Protein AF-A0A2W5JXL6-F1 (afdb_monomer_lite)

Foldseek 3Di:
DAEQEAAALLRLVSLQQQLQLCLLVVNALVNYHYYYPLDPPDPDHDHHRDHHDPPRDTQDAPPCLSVLLSQLSNASDRCSSSLSSNVSNVCSVVVCVCVPCVPPSNVVSNVSSVD

Structure (mmCIF, N/CA/C/O backbone):
data_AF-A0A2W5JXL6-F1
#
_entry.id   AF-A0A2W5JXL6-F1
#
loop_
_atom_site.group_PDB
_atom_site.id
_atom_site.type_symbol
_atom_site.label_atom_id
_atom_site.label_alt_id
_atom_site.label_comp_id
_atom_site.label_asym_id
_atom_site.label_entity_id
_atom_site.label_seq_id
_atom_site.pdbx_PDB_ins_code
_atom_site.Cartn_x
_atom_site.Cartn_y
_atom_site.Cartn_z
_atom_site.occupancy
_atom_site.B_iso_or_equiv
_atom_site.auth_seq_id
_atom_site.auth_comp_id
_atom_site.auth_asym_id
_atom_site.auth_atom_id
_atom_site.pdbx_PDB_model_num
ATOM 1 N N . MET A 1 1 ? 4.118 17.045 -4.630 1.00 85.38 1 MET A N 1
ATOM 2 C CA . MET A 1 1 ? 3.776 15.663 -5.010 1.00 85.38 1 MET A CA 1
ATOM 3 C C . MET A 1 1 ? 5.067 14.865 -4.942 1.00 85.38 1 MET A C 1
ATOM 5 O O . MET A 1 1 ? 6.046 15.368 -5.467 1.00 85.38 1 MET A O 1
ATOM 9 N N . HIS A 1 2 ? 5.108 13.744 -4.227 1.00 90.81 2 HIS A N 1
ATOM 10 C CA . HIS A 1 2 ? 6.281 12.874 -4.085 1.00 90.81 2 HIS A CA 1
ATOM 11 C C . HIS A 1 2 ? 6.252 11.790 -5.158 1.00 90.81 2 HIS A C 1
ATOM 13 O O . HIS A 1 2 ? 5.171 11.424 -5.625 1.00 90.81 2 HIS A O 1
ATOM 19 N N . SER A 1 3 ? 7.417 11.273 -5.530 1.00 92.19 3 SER A N 1
ATOM 20 C CA . SER A 1 3 ? 7.533 10.173 -6.484 1.00 92.19 3 SER A CA 1
ATOM 21 C C . SER A 1 3 ? 8.295 9.017 -5.859 1.00 92.19 3 SER A C 1
ATOM 23 O O . SER A 1 3 ? 9.360 9.217 -5.280 1.00 92.19 3 SER A O 1
ATOM 25 N N . VAL A 1 4 ? 7.761 7.808 -6.004 1.00 93.12 4 VAL A N 1
ATOM 26 C CA . VAL A 1 4 ? 8.410 6.563 -5.595 1.00 93.12 4 VAL A CA 1
ATOM 27 C C . VAL A 1 4 ? 8.650 5.718 -6.837 1.00 93.12 4 VAL A C 1
ATOM 29 O O . VAL A 1 4 ? 7.697 5.326 -7.508 1.00 93.12 4 VAL A O 1
ATOM 32 N N . ALA A 1 5 ? 9.920 5.447 -7.128 1.00 92.56 5 ALA A N 1
ATOM 33 C CA . ALA A 1 5 ? 10.331 4.526 -8.178 1.00 92.56 5 ALA A CA 1
ATOM 34 C C . ALA A 1 5 ? 10.815 3.225 -7.530 1.00 92.56 5 ALA A C 1
ATOM 36 O O . ALA A 1 5 ? 11.751 3.242 -6.730 1.00 92.56 5 ALA A O 1
ATOM 37 N N . LEU A 1 6 ? 10.155 2.118 -7.853 1.00 94.06 6 LEU A N 1
ATOM 38 C CA . LEU A 1 6 ? 10.486 0.789 -7.351 1.00 94.06 6 LEU A CA 1
ATOM 39 C C . LEU A 1 6 ? 11.594 0.143 -8.182 1.00 94.06 6 LEU A C 1
ATOM 41 O O . LEU A 1 6 ? 11.723 0.417 -9.376 1.00 94.06 6 LEU A O 1
ATOM 45 N N . ALA A 1 7 ? 12.384 -0.730 -7.554 1.00 93.44 7 ALA A N 1
ATOM 46 C CA . ALA A 1 7 ? 13.529 -1.360 -8.209 1.00 93.44 7 ALA A CA 1
ATOM 47 C C . ALA A 1 7 ? 13.116 -2.501 -9.152 1.00 93.44 7 ALA A C 1
ATOM 49 O O . ALA A 1 7 ? 13.810 -2.781 -10.130 1.00 93.44 7 ALA A O 1
ATOM 50 N N . ALA A 1 8 ? 11.980 -3.143 -8.872 1.00 92.56 8 ALA A N 1
ATOM 51 C CA . ALA A 1 8 ? 11.438 -4.251 -9.647 1.00 92.56 8 ALA A CA 1
ATOM 52 C C . ALA A 1 8 ? 9.906 -4.146 -9.797 1.00 92.56 8 ALA A C 1
ATOM 54 O O . ALA A 1 8 ? 9.250 -3.446 -9.019 1.00 92.56 8 ALA A O 1
ATOM 55 N N . PRO A 1 9 ? 9.310 -4.829 -10.794 1.00 90.44 9 PRO A N 1
ATOM 56 C CA . PRO A 1 9 ? 7.862 -4.828 -11.025 1.00 90.44 9 PRO A CA 1
ATOM 57 C C . PRO A 1 9 ? 7.013 -5.334 -9.851 1.00 90.44 9 PRO A C 1
ATOM 59 O O . PRO A 1 9 ? 5.839 -4.987 -9.758 1.00 90.44 9 PRO A O 1
ATOM 62 N N . ASP A 1 10 ? 7.580 -6.152 -8.975 1.00 90.06 10 ASP A N 1
ATOM 63 C CA . ASP A 1 10 ? 6.932 -6.797 -7.832 1.00 90.06 10 ASP A CA 1
ATOM 64 C C . ASP A 1 10 ? 7.693 -6.541 -6.519 1.00 90.06 10 ASP A C 1
ATOM 66 O O . ASP A 1 10 ? 7.607 -7.331 -5.581 1.00 90.06 10 ASP A O 1
ATOM 70 N N . ASP A 1 11 ? 8.424 -5.421 -6.450 1.00 94.62 11 ASP A N 1
ATOM 71 C CA . ASP A 1 11 ? 9.240 -4.997 -5.305 1.00 94.62 11 ASP A CA 1
ATOM 72 C C . ASP A 1 11 ? 8.387 -4.681 -4.061 1.00 94.62 11 ASP A C 1
ATOM 74 O O . ASP A 1 11 ? 8.085 -3.527 -3.736 1.00 94.62 11 ASP A O 1
ATOM 78 N N . PHE A 1 12 ? 7.957 -5.739 -3.373 1.00 95.62 12 PHE A N 1
ATOM 79 C CA . PHE A 1 12 ? 7.115 -5.652 -2.188 1.00 95.62 12 PHE A CA 1
ATOM 80 C C . PHE A 1 12 ? 7.821 -4.971 -1.021 1.00 95.62 12 PHE A C 1
ATOM 82 O O . PHE A 1 12 ? 7.207 -4.152 -0.335 1.00 95.62 12 PHE A O 1
ATOM 89 N N . ASP A 1 13 ? 9.101 -5.270 -0.813 1.00 94.88 13 ASP A N 1
ATOM 90 C CA . ASP A 1 13 ? 9.879 -4.690 0.278 1.00 94.88 13 ASP A CA 1
ATOM 91 C C . ASP A 1 13 ? 10.133 -3.198 0.049 1.00 94.88 13 ASP A C 1
ATOM 93 O O . ASP A 1 13 ? 9.906 -2.395 0.961 1.00 94.88 13 ASP A O 1
ATOM 97 N N . GLY A 1 14 ? 10.502 -2.802 -1.175 1.00 95.00 14 GLY A N 1
ATOM 98 C CA . GLY A 1 14 ? 10.648 -1.400 -1.561 1.00 95.00 14 GLY A CA 1
ATOM 99 C C . GLY A 1 14 ? 9.335 -0.630 -1.433 1.00 95.00 14 GLY A C 1
ATOM 100 O O . GLY A 1 14 ? 9.300 0.453 -0.837 1.00 95.00 14 GLY A O 1
ATOM 101 N N . TRP A 1 15 ? 8.224 -1.217 -1.891 1.00 96.31 15 TRP A N 1
ATOM 102 C CA . TRP A 1 15 ? 6.899 -0.628 -1.704 1.00 96.31 15 TRP A CA 1
ATOM 103 C C . TRP A 1 15 ? 6.546 -0.473 -0.222 1.00 96.31 15 TRP A C 1
ATOM 105 O O . TRP A 1 15 ? 6.139 0.608 0.204 1.00 96.31 15 TRP A O 1
ATOM 115 N N . ARG A 1 16 ? 6.736 -1.521 0.585 1.00 95.06 16 ARG A N 1
ATOM 116 C CA . ARG A 1 16 ? 6.406 -1.531 2.015 1.00 95.06 16 ARG A CA 1
ATOM 117 C C . ARG A 1 16 ? 7.212 -0.484 2.780 1.00 95.06 16 ARG A C 1
ATOM 119 O O . ARG A 1 16 ? 6.643 0.212 3.624 1.00 95.06 16 ARG A O 1
ATOM 126 N N . ALA A 1 17 ? 8.507 -0.360 2.498 1.00 93.56 17 ALA A N 1
ATOM 127 C CA . ALA A 1 17 ? 9.375 0.628 3.129 1.00 93.56 17 ALA A CA 1
ATOM 128 C C . ALA A 1 17 ? 8.922 2.062 2.805 1.00 93.56 17 ALA A C 1
ATOM 130 O O . ALA A 1 17 ? 8.689 2.855 3.723 1.00 93.56 17 ALA A O 1
ATOM 131 N N . ALA A 1 18 ? 8.707 2.370 1.522 1.00 95.06 18 ALA A N 1
ATOM 132 C CA . ALA A 1 18 ? 8.261 3.690 1.086 1.00 95.06 18 ALA A CA 1
ATOM 133 C C . ALA A 1 18 ? 6.850 4.030 1.599 1.00 95.06 18 ALA A C 1
ATOM 135 O O . ALA A 1 18 ? 6.626 5.123 2.117 1.00 95.06 18 ALA A O 1
ATOM 136 N N . ALA A 1 19 ? 5.903 3.088 1.523 1.00 95.69 19 ALA A N 1
ATOM 137 C CA . ALA A 1 19 ? 4.531 3.286 1.989 1.00 95.69 19 ALA A CA 1
ATOM 138 C C . ALA A 1 19 ? 4.484 3.528 3.504 1.00 95.69 19 ALA A C 1
ATOM 140 O O . ALA A 1 19 ? 3.765 4.414 3.967 1.00 95.69 19 ALA A O 1
ATOM 141 N N . ARG A 1 20 ? 5.295 2.798 4.285 1.00 94.69 20 ARG A N 1
ATOM 142 C CA . ARG A 1 20 ? 5.448 3.045 5.726 1.00 94.69 20 ARG A CA 1
ATOM 143 C C . ARG A 1 20 ? 5.944 4.465 5.993 1.00 94.69 20 ARG A C 1
ATOM 145 O O . ARG A 1 20 ? 5.373 5.139 6.847 1.00 94.69 20 ARG A O 1
ATOM 152 N N . ALA A 1 21 ? 6.974 4.916 5.282 1.00 94.69 21 ALA A N 1
ATOM 153 C CA . ALA A 1 21 ? 7.536 6.247 5.483 1.00 94.69 21 ALA A CA 1
ATOM 154 C C . ALA A 1 21 ? 6.541 7.367 5.147 1.00 94.69 21 ALA A C 1
ATOM 156 O O . ALA A 1 21 ? 6.379 8.307 5.923 1.00 94.69 21 ALA A O 1
ATOM 157 N N . LEU A 1 22 ? 5.800 7.217 4.048 1.00 95.81 22 LEU A N 1
ATOM 158 C CA . LEU A 1 22 ? 4.748 8.150 3.639 1.00 95.81 22 LEU A CA 1
ATOM 159 C C . LEU A 1 22 ? 3.628 8.264 4.681 1.00 95.81 22 LEU A C 1
ATOM 161 O O . LEU A 1 22 ? 3.220 9.374 5.022 1.00 95.81 22 LEU A O 1
ATOM 165 N N . VAL A 1 23 ? 3.169 7.131 5.220 1.00 95.31 23 VAL A N 1
ATOM 166 C CA . VAL A 1 23 ? 2.122 7.100 6.252 1.00 95.31 23 VAL A CA 1
ATOM 167 C C . VAL A 1 23 ? 2.607 7.721 7.561 1.00 95.31 23 VAL A C 1
ATOM 169 O O . VAL A 1 23 ? 1.881 8.514 8.156 1.00 95.31 23 VAL A O 1
ATOM 172 N N . ILE A 1 24 ? 3.837 7.423 7.992 1.00 94.25 24 ILE A N 1
ATOM 173 C CA . ILE A 1 24 ? 4.440 8.035 9.190 1.00 94.25 24 ILE A CA 1
ATOM 174 C C . ILE A 1 24 ? 4.565 9.555 9.025 1.00 94.25 24 ILE A C 1
ATOM 176 O O . ILE A 1 24 ? 4.296 10.300 9.964 1.00 94.25 24 ILE A O 1
ATOM 180 N N . ALA A 1 25 ? 4.923 10.021 7.828 1.00 93.44 25 ALA A N 1
ATOM 181 C CA . ALA A 1 25 ? 5.022 11.441 7.506 1.00 93.44 25 ALA A CA 1
ATOM 182 C C . ALA A 1 25 ? 3.660 12.134 7.285 1.00 93.44 25 ALA A C 1
ATOM 184 O O . ALA A 1 25 ? 3.629 13.332 7.002 1.00 93.44 25 ALA A O 1
ATOM 185 N N . GLY A 1 26 ? 2.538 11.409 7.379 1.00 93.06 26 GLY A N 1
ATOM 186 C CA . GLY A 1 26 ? 1.197 11.958 7.159 1.00 93.06 26 GLY A CA 1
ATOM 187 C C . GLY A 1 26 ? 0.960 12.448 5.726 1.00 93.06 26 GLY A C 1
ATOM 188 O O . GLY A 1 26 ? 0.167 13.363 5.499 1.00 93.06 26 GLY A O 1
ATOM 189 N N . ILE A 1 27 ? 1.675 11.888 4.747 1.00 95.00 27 ILE A N 1
ATOM 190 C CA . ILE A 1 27 ? 1.538 12.278 3.345 1.00 95.00 27 ILE A CA 1
ATOM 191 C C . ILE A 1 27 ? 0.336 11.549 2.747 1.00 95.00 27 ILE A C 1
ATOM 193 O O . ILE A 1 27 ? 0.342 10.330 2.589 1.00 95.00 27 ILE A O 1
ATOM 197 N N . ALA A 1 28 ? -0.677 12.325 2.362 1.00 94.38 28 ALA A N 1
ATOM 198 C CA . ALA A 1 28 ? -1.884 11.802 1.734 1.00 94.38 28 ALA A CA 1
ATOM 199 C C . ALA A 1 28 ? -1.573 11.045 0.418 1.00 94.38 28 ALA A C 1
ATOM 201 O O . ALA A 1 28 ? -0.721 11.509 -0.354 1.00 94.38 28 ALA A O 1
ATOM 202 N N . PRO A 1 29 ? -2.267 9.928 0.118 1.00 94.75 29 PRO A N 1
ATOM 203 C CA . PRO A 1 29 ? -2.030 9.115 -1.078 1.00 94.75 29 PRO A CA 1
ATOM 204 C C . PRO A 1 29 ? -2.084 9.891 -2.397 1.00 94.75 29 PRO A C 1
ATOM 206 O O . PRO A 1 29 ? -1.299 9.615 -3.298 1.00 94.75 29 PRO A O 1
ATOM 209 N N . GLU A 1 30 ? -2.937 10.911 -2.496 1.00 93.44 30 GLU A N 1
ATOM 210 C CA . GLU A 1 30 ? -3.115 11.752 -3.689 1.00 93.44 30 GLU A CA 1
ATOM 211 C C . GLU A 1 30 ? -1.882 12.623 -3.975 1.00 93.44 30 GLU A C 1
ATOM 213 O O . GLU A 1 30 ? -1.717 13.160 -5.070 1.00 93.44 30 GLU A O 1
ATOM 218 N N . ARG A 1 31 ? -0.993 12.780 -2.987 1.00 94.06 31 ARG A 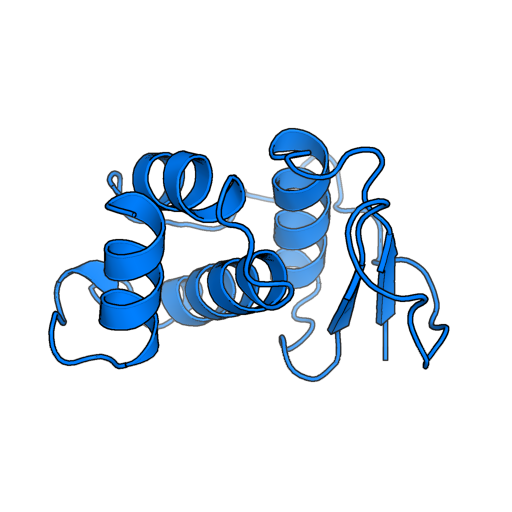N 1
ATOM 219 C CA . ARG A 1 31 ? 0.265 13.520 -3.114 1.00 94.06 31 ARG A CA 1
ATOM 220 C C . ARG A 1 31 ? 1.435 12.617 -3.494 1.00 94.06 31 ARG A C 1
ATOM 222 O O . ARG A 1 31 ? 2.562 13.114 -3.442 1.00 94.06 31 ARG A O 1
ATOM 229 N N . VAL A 1 32 ? 1.206 11.352 -3.848 1.00 94.25 32 VAL A N 1
ATOM 230 C CA . VAL A 1 32 ? 2.246 10.357 -4.142 1.00 94.25 32 VAL A CA 1
ATOM 231 C C . VAL A 1 32 ? 2.002 9.710 -5.502 1.00 94.25 32 VAL A C 1
ATOM 233 O O . VAL A 1 32 ? 0.911 9.226 -5.783 1.00 94.25 32 VAL A O 1
ATOM 236 N N . SER A 1 33 ? 3.043 9.660 -6.325 1.00 93.06 33 SER A N 1
ATOM 237 C CA . SER A 1 33 ? 3.081 8.892 -7.568 1.00 93.06 33 SER A CA 1
ATOM 238 C C . SER A 1 33 ? 3.959 7.655 -7.386 1.00 93.06 33 SER A C 1
ATOM 240 O O . SER A 1 33 ? 5.023 7.748 -6.774 1.00 93.06 33 SER A O 1
ATOM 242 N N . TRP A 1 34 ? 3.522 6.519 -7.926 1.00 93.06 34 TRP A N 1
ATOM 243 C CA . TRP A 1 34 ? 4.253 5.251 -7.901 1.00 93.06 34 TRP A CA 1
ATOM 244 C C . TRP A 1 34 ? 4.608 4.828 -9.323 1.00 93.06 34 TRP A C 1
ATOM 246 O O . TRP A 1 34 ? 3.774 4.937 -10.222 1.00 93.06 34 TRP A O 1
ATOM 256 N N . SER A 1 35 ? 5.817 4.314 -9.513 1.00 92.06 35 SER A N 1
ATOM 257 C CA . SER A 1 35 ? 6.244 3.689 -10.761 1.00 92.06 35 SER A CA 1
ATOM 258 C C . SER A 1 35 ? 7.136 2.481 -10.498 1.00 92.06 35 SER A C 1
ATOM 260 O O . SER A 1 35 ? 7.868 2.430 -9.511 1.00 92.06 35 SER A O 1
ATOM 262 N N . SE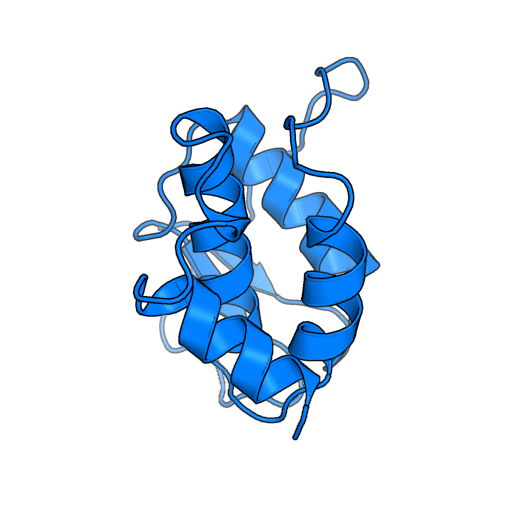R A 1 36 ? 7.089 1.511 -11.405 1.00 91.81 36 SER A N 1
ATOM 263 C CA . SER A 1 36 ? 8.016 0.382 -11.463 1.00 91.81 36 SER A CA 1
ATOM 264 C C . SER A 1 36 ? 8.587 0.236 -12.879 1.00 91.81 36 SER A C 1
ATOM 266 O O . SER A 1 36 ? 8.042 0.824 -13.817 1.00 91.81 36 SER A O 1
ATOM 268 N N . PRO A 1 37 ? 9.642 -0.572 -13.085 1.00 88.31 37 PRO A N 1
ATOM 269 C CA . PRO A 1 37 ? 10.227 -0.781 -14.410 1.00 88.31 37 PRO A CA 1
ATOM 270 C C . PRO A 1 37 ? 9.271 -1.420 -15.433 1.00 88.31 37 PRO A C 1
ATOM 272 O O . PRO A 1 37 ? 9.546 -1.371 -16.628 1.00 88.31 37 PRO A O 1
ATOM 275 N N . ALA A 1 38 ? 8.174 -2.040 -14.980 1.00 85.19 38 ALA A N 1
ATOM 276 C CA . ALA A 1 38 ? 7.149 -2.622 -15.851 1.00 85.19 38 ALA A CA 1
ATOM 277 C C . ALA A 1 38 ? 6.065 -1.622 -16.282 1.00 85.19 38 ALA A C 1
ATOM 279 O O . ALA A 1 38 ? 5.285 -1.925 -17.185 1.00 85.19 38 ALA A O 1
ATOM 280 N N . ASP A 1 39 ? 5.992 -0.455 -15.639 1.00 80.19 39 ASP A N 1
ATOM 281 C CA . ASP A 1 39 ? 4.976 0.548 -15.930 1.00 80.19 39 ASP A CA 1
ATOM 282 C C . ASP A 1 39 ? 5.505 1.567 -16.961 1.00 80.19 39 ASP A C 1
ATOM 284 O O . ASP A 1 39 ? 6.718 1.760 -17.092 1.00 80.19 39 ASP A O 1
ATOM 288 N N . PRO A 1 40 ? 4.620 2.257 -17.704 1.00 76.75 40 PRO A N 1
ATOM 289 C CA . PRO A 1 40 ? 5.027 3.368 -18.554 1.00 76.75 40 PRO A CA 1
ATOM 290 C C . PRO A 1 40 ? 5.805 4.432 -17.758 1.00 76.75 40 PRO A C 1
ATOM 292 O O . PRO A 1 40 ? 5.537 4.611 -16.565 1.00 76.75 40 PRO A O 1
ATOM 295 N N . PRO A 1 41 ? 6.719 5.185 -18.400 1.00 70.44 41 PRO A N 1
ATOM 296 C CA . PRO A 1 41 ? 7.475 6.237 -17.733 1.00 70.44 41 PRO A CA 1
ATOM 297 C C . PRO A 1 41 ? 6.551 7.191 -16.972 1.00 70.44 41 PRO A C 1
ATOM 299 O O . PRO A 1 41 ? 5.571 7.696 -17.525 1.00 70.44 41 PRO A O 1
ATOM 302 N N . ALA A 1 42 ? 6.870 7.444 -15.702 1.00 67.69 42 ALA A N 1
ATOM 303 C CA . ALA A 1 42 ? 6.103 8.373 -14.885 1.00 67.69 42 ALA A CA 1
ATOM 304 C C . ALA A 1 42 ? 6.121 9.771 -15.526 1.00 67.69 42 ALA A C 1
ATOM 306 O O . ALA A 1 42 ? 7.183 10.341 -15.769 1.00 67.69 42 ALA A O 1
ATOM 307 N N . LEU A 1 43 ? 4.936 10.337 -15.778 1.00 65.94 43 LEU A N 1
ATOM 308 C CA . LEU A 1 43 ? 4.789 11.657 -16.406 1.00 65.94 43 LEU A CA 1
ATOM 309 C C . LEU A 1 43 ? 5.157 12.817 -15.467 1.00 65.94 43 LEU A C 1
ATOM 311 O O . LEU A 1 43 ? 5.336 13.945 -15.921 1.00 65.94 43 LEU A O 1
ATOM 315 N N . LEU A 1 44 ? 5.240 12.561 -14.158 1.00 65.81 44 LEU A N 1
ATOM 316 C CA . LEU A 1 44 ? 5.467 13.575 -13.135 1.00 65.81 44 LEU A CA 1
ATOM 317 C C . LEU A 1 44 ? 6.590 13.127 -12.200 1.00 65.81 44 LEU A C 1
ATOM 319 O O . LEU A 1 44 ? 6.436 12.164 -11.451 1.00 65.81 44 LEU A O 1
ATOM 323 N N . ALA A 1 45 ? 7.704 13.857 -12.230 1.00 71.94 45 ALA A N 1
ATOM 324 C CA . ALA A 1 45 ? 8.786 13.704 -11.269 1.00 71.94 45 ALA A CA 1
ATOM 325 C C . ALA A 1 45 ? 8.506 14.563 -10.025 1.00 71.94 45 ALA A C 1
ATOM 327 O O . ALA A 1 45 ? 8.118 15.727 -10.124 1.00 71.94 45 ALA A O 1
ATOM 328 N N . GLY A 1 46 ? 8.711 13.981 -8.848 1.00 82.50 46 GLY A N 1
ATOM 329 C CA . GLY A 1 46 ? 8.626 14.653 -7.553 1.00 82.50 46 GLY A CA 1
ATOM 330 C C . GLY A 1 46 ? 9.787 14.222 -6.659 1.00 82.50 46 GLY A C 1
ATOM 331 O O . GLY A 1 46 ? 10.464 13.249 -6.995 1.00 82.50 46 GLY A O 1
ATOM 332 N N . PRO A 1 47 ? 10.041 14.915 -5.534 1.00 87.50 47 PRO A N 1
ATOM 333 C CA . PRO A 1 47 ? 11.046 14.472 -4.576 1.00 87.50 47 PRO A CA 1
ATOM 334 C C . PRO A 1 47 ? 10.742 13.050 -4.073 1.00 87.50 47 PRO A C 1
ATOM 336 O O . PRO A 1 47 ? 9.564 12.660 -4.029 1.00 87.50 47 PRO A O 1
ATOM 339 N N . PRO A 1 48 ? 11.779 12.290 -3.675 1.00 86.31 48 PRO A N 1
ATOM 340 C CA . PRO A 1 48 ? 11.587 11.002 -3.023 1.00 86.31 48 PRO A CA 1
ATOM 341 C C . PRO A 1 48 ? 10.765 11.168 -1.734 1.00 86.31 48 PRO A C 1
ATOM 343 O O . PRO A 1 48 ? 10.712 12.270 -1.174 1.00 86.31 48 PRO A O 1
ATOM 346 N N . PRO A 1 49 ? 10.099 10.101 -1.257 1.00 85.75 49 PRO A N 1
ATOM 347 C CA . PRO A 1 49 ? 9.439 10.134 0.040 1.00 85.75 49 PRO A CA 1
ATOM 348 C C . PRO A 1 49 ? 10.461 10.468 1.140 1.00 85.75 49 PRO A C 1
ATOM 350 O O . PRO A 1 49 ? 11.639 10.135 0.998 1.00 85.75 49 PRO A O 1
ATOM 353 N N . PRO A 1 50 ? 10.032 11.114 2.237 1.00 87.44 50 PRO A N 1
ATOM 354 C CA . PRO A 1 50 ? 10.902 11.299 3.390 1.00 87.44 50 PRO A CA 1
ATOM 355 C C . PRO A 1 50 ? 11.336 9.937 3.937 1.00 87.44 50 PRO A C 1
ATOM 357 O O . PRO A 1 50 ? 10.589 8.962 3.852 1.00 87.44 50 PRO A O 1
ATOM 360 N N . GLU A 1 51 ? 12.523 9.873 4.526 1.00 85.06 51 GLU A N 1
ATOM 361 C CA . GLU A 1 51 ? 12.955 8.682 5.252 1.00 85.06 51 GLU A CA 1
ATOM 362 C C .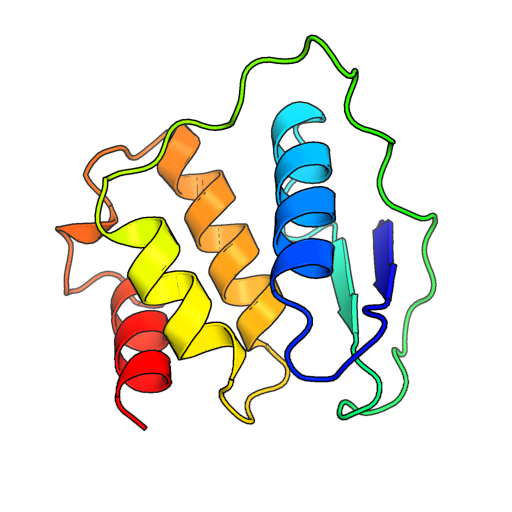 GLU A 1 51 ? 12.145 8.543 6.548 1.00 85.06 51 GLU A C 1
ATOM 364 O O . GLU A 1 51 ? 11.917 9.517 7.272 1.00 85.06 51 GLU A O 1
ATOM 369 N N . ALA A 1 52 ? 11.681 7.327 6.843 1.00 81.19 52 ALA A N 1
ATOM 370 C CA . ALA A 1 52 ? 11.061 7.046 8.132 1.00 81.19 52 ALA A CA 1
ATOM 371 C C . ALA A 1 52 ? 12.155 7.011 9.211 1.00 81.19 52 ALA A C 1
ATOM 373 O O . ALA A 1 52 ? 13.139 6.299 9.010 1.00 81.19 52 ALA A O 1
ATOM 374 N N . PRO A 1 53 ? 11.975 7.670 10.370 1.00 82.00 53 PRO A N 1
ATOM 375 C CA . PRO A 1 53 ? 12.867 7.465 11.506 1.00 82.00 53 PRO A CA 1
ATOM 376 C C . PRO A 1 53 ? 12.928 5.975 11.872 1.00 82.00 53 PRO A C 1
ATOM 378 O O . PRO A 1 53 ? 11.890 5.300 11.869 1.00 82.00 53 PRO A O 1
ATOM 381 N N . GLU A 1 54 ? 14.115 5.460 12.199 1.00 78.56 54 GLU A N 1
ATOM 382 C CA . GLU A 1 54 ? 14.295 4.040 12.542 1.00 78.56 54 GLU A CA 1
ATOM 383 C C . GLU A 1 54 ? 13.384 3.625 13.710 1.00 78.56 54 GLU A C 1
ATOM 385 O O . GLU A 1 54 ? 12.713 2.595 13.635 1.00 78.56 54 GLU A O 1
ATOM 390 N N . ASP A 1 55 ? 13.238 4.504 14.707 1.00 84.38 55 ASP A N 1
ATOM 391 C CA . ASP A 1 55 ? 12.426 4.283 15.911 1.00 84.38 55 ASP A CA 1
ATOM 392 C C . ASP A 1 55 ? 10.927 4.596 15.741 1.00 84.38 55 ASP A C 1
ATOM 394 O O . ASP A 1 55 ? 10.144 4.477 16.688 1.00 84.38 55 ASP A O 1
ATOM 398 N N . ALA A 1 56 ? 10.483 5.021 14.553 1.00 85.19 56 ALA A N 1
ATOM 399 C CA . ALA A 1 56 ? 9.082 5.372 14.354 1.00 85.19 56 ALA A CA 1
ATOM 400 C C . ALA A 1 56 ? 8.178 4.122 14.416 1.00 85.19 56 ALA A C 1
ATOM 402 O O . ALA A 1 56 ? 8.443 3.124 13.726 1.00 85.19 56 ALA A O 1
ATOM 403 N N . PRO A 1 57 ? 7.065 4.163 15.178 1.00 86.50 57 PRO A N 1
ATOM 404 C CA . PRO A 1 57 ? 6.165 3.025 15.295 1.00 86.50 57 PRO A CA 1
ATOM 405 C C . PRO A 1 57 ? 5.605 2.635 13.926 1.00 86.50 57 PRO A C 1
ATOM 407 O O . PRO A 1 57 ? 5.235 3.482 13.111 1.00 86.50 57 PRO A O 1
ATOM 410 N N . ALA A 1 58 ? 5.541 1.331 13.663 1.00 87.31 58 ALA A N 1
ATOM 411 C CA . ALA A 1 58 ? 4.975 0.832 12.419 1.00 87.31 58 ALA A CA 1
ATOM 412 C C . ALA A 1 58 ? 3.473 1.178 12.314 1.00 87.31 58 ALA A C 1
ATOM 414 O O . ALA A 1 58 ? 2.760 1.100 13.324 1.00 87.31 58 ALA A O 1
ATOM 415 N N . PRO A 1 59 ? 2.973 1.502 11.104 1.00 91.88 59 PRO A N 1
ATOM 416 C CA . PRO A 1 59 ? 1.547 1.650 10.849 1.00 91.88 59 PRO A CA 1
ATOM 417 C C . PRO A 1 59 ? 0.774 0.419 11.317 1.00 91.88 59 PRO A C 1
ATOM 419 O O . PRO A 1 59 ? 1.209 -0.722 11.127 1.00 91.88 59 PRO A O 1
ATOM 422 N N . ARG A 1 60 ? -0.387 0.641 11.931 1.00 93.31 60 ARG A N 1
ATOM 423 C CA . ARG A 1 60 ? -1.222 -0.456 12.427 1.00 93.31 60 ARG A CA 1
ATOM 424 C C . ARG A 1 60 ? -2.088 -0.967 11.287 1.00 93.31 60 ARG A C 1
ATOM 426 O O . ARG A 1 60 ? -2.755 -0.180 10.623 1.00 93.31 60 ARG A O 1
ATOM 433 N N . VAL A 1 61 ? -2.100 -2.282 11.086 1.00 94.38 61 VAL A N 1
ATOM 434 C CA . VAL A 1 61 ? -2.912 -2.936 10.053 1.00 94.38 61 VAL A CA 1
ATOM 435 C C . VAL A 1 61 ? -3.534 -4.232 10.583 1.00 94.38 61 VAL A C 1
ATOM 437 O O . VAL A 1 61 ? -2.943 -4.874 11.458 1.00 94.38 61 VAL A O 1
ATOM 440 N N . PRO A 1 62 ? -4.711 -4.644 10.081 1.00 94.62 62 PRO A N 1
ATOM 441 C CA . PRO A 1 62 ? -5.259 -5.969 10.340 1.00 94.62 62 PRO A CA 1
ATOM 442 C C . PRO A 1 62 ? -4.336 -7.066 9.802 1.00 94.62 62 PRO A C 1
ATOM 444 O O . PRO A 1 62 ? -3.619 -6.864 8.821 1.00 94.62 62 PRO A O 1
ATOM 447 N N . ARG A 1 63 ? -4.394 -8.254 10.415 1.00 91.25 63 ARG A N 1
ATOM 448 C CA . ARG A 1 63 ? -3.492 -9.377 10.098 1.00 91.25 63 ARG A CA 1
ATOM 449 C C . ARG A 1 63 ? -3.540 -9.813 8.632 1.00 91.25 63 ARG A C 1
ATOM 451 O O . ARG A 1 63 ? -2.522 -10.262 8.137 1.00 91.25 63 ARG A O 1
ATOM 458 N N . GLY A 1 64 ? -4.682 -9.665 7.957 1.00 94.75 64 GLY A N 1
ATOM 459 C CA . GLY A 1 64 ? -4.835 -10.050 6.550 1.00 94.75 64 GLY A CA 1
ATOM 460 C C . GLY A 1 64 ? -4.285 -9.037 5.541 1.00 94.75 64 GLY A C 1
ATOM 461 O O . GLY A 1 64 ? -4.139 -9.372 4.371 1.00 94.75 64 GLY A O 1
ATOM 462 N N . PHE A 1 65 ? -3.966 -7.806 5.960 1.00 97.00 65 PHE A N 1
ATOM 463 C CA . PHE A 1 65 ? -3.499 -6.779 5.025 1.00 97.00 65 PHE A CA 1
ATOM 464 C C . PHE A 1 65 ? -2.148 -7.115 4.370 1.00 97.00 65 PHE A C 1
ATOM 466 O O . PHE A 1 65 ? -2.053 -6.969 3.153 1.00 97.00 65 PHE A O 1
ATOM 473 N N . PRO A 1 66 ? -1.108 -7.563 5.108 1.00 95.62 66 PRO A N 1
ATOM 474 C CA . PRO A 1 66 ? 0.175 -7.901 4.495 1.00 95.62 66 PRO A CA 1
ATOM 475 C C . PRO A 1 66 ? 0.062 -9.002 3.436 1.00 95.62 66 PRO A C 1
ATOM 477 O O . PRO A 1 66 ? 0.654 -8.861 2.370 1.00 95.62 66 PRO A O 1
ATOM 480 N N . ASP A 1 67 ? -0.739 -10.040 3.693 1.00 96.25 67 ASP A N 1
ATOM 481 C CA . ASP A 1 67 ? -0.943 -11.150 2.755 1.00 96.25 67 ASP A CA 1
ATOM 482 C C . ASP A 1 67 ? -1.686 -10.685 1.494 1.00 96.25 67 ASP A C 1
ATOM 484 O O . ASP A 1 67 ? -1.259 -10.969 0.374 1.00 96.25 67 ASP A O 1
ATOM 488 N N . LEU A 1 68 ? -2.756 -9.897 1.665 1.00 97.19 68 LEU A N 1
ATOM 489 C CA . LEU A 1 68 ? -3.483 -9.280 0.553 1.00 97.19 68 LEU A CA 1
ATOM 490 C C . LEU A 1 68 ? -2.557 -8.404 -0.301 1.00 97.19 68 LEU A C 1
ATOM 492 O O . LEU A 1 68 ? -2.580 -8.488 -1.529 1.00 97.19 68 LEU A O 1
ATOM 496 N N . ALA A 1 69 ? -1.737 -7.574 0.346 1.00 97.44 69 ALA A N 1
ATOM 497 C CA . ALA A 1 69 ? -0.815 -6.682 -0.336 1.00 97.44 69 ALA A CA 1
ATOM 498 C C . ALA A 1 69 ? 0.251 -7.464 -1.112 1.00 97.44 69 ALA A C 1
ATOM 500 O O . ALA A 1 69 ? 0.474 -7.157 -2.279 1.00 97.44 69 ALA A O 1
ATOM 501 N N . ALA A 1 70 ? 0.850 -8.498 -0.514 1.00 96.69 70 ALA A N 1
ATOM 502 C CA . ALA A 1 70 ? 1.862 -9.332 -1.162 1.00 96.69 70 ALA A CA 1
ATOM 503 C C . ALA A 1 70 ? 1.330 -10.036 -2.423 1.00 96.69 70 ALA A C 1
ATOM 505 O O . ALA A 1 70 ? 2.051 -10.160 -3.414 1.00 96.69 70 ALA A O 1
ATOM 506 N N . LEU A 1 71 ? 0.062 -10.462 -2.414 1.00 97.81 71 LEU A N 1
ATOM 507 C CA . LEU A 1 71 ? -0.592 -11.047 -3.585 1.00 97.81 71 LEU A CA 1
ATOM 508 C C . LEU A 1 71 ? -0.924 -9.986 -4.643 1.00 97.81 71 LEU A C 1
ATOM 510 O O . LEU A 1 71 ? -0.516 -10.112 -5.797 1.00 97.81 71 LEU A O 1
ATOM 514 N N . ALA A 1 72 ? -1.616 -8.911 -4.256 1.00 97.12 72 ALA A N 1
ATOM 515 C CA . ALA A 1 72 ? -2.075 -7.879 -5.185 1.00 97.12 72 ALA A CA 1
ATOM 516 C C . ALA A 1 72 ? -0.924 -7.116 -5.866 1.00 97.12 72 ALA A C 1
ATOM 518 O O . ALA A 1 72 ? -1.080 -6.647 -6.994 1.00 97.12 72 ALA A O 1
ATOM 519 N N . ILE A 1 73 ? 0.248 -7.010 -5.225 1.00 95.81 73 ILE A N 1
ATOM 520 C CA . ILE A 1 73 ? 1.407 -6.310 -5.800 1.00 95.81 73 ILE A CA 1
ATOM 521 C C . ILE A 1 73 ? 1.954 -6.967 -7.070 1.00 95.81 73 ILE A C 1
ATOM 523 O O . ILE A 1 73 ? 2.600 -6.302 -7.878 1.00 95.81 73 ILE A O 1
ATOM 527 N N . ARG A 1 74 ? 1.673 -8.257 -7.262 1.00 95.31 74 ARG A N 1
ATOM 528 C CA . ARG A 1 74 ? 2.115 -9.042 -8.421 1.00 95.31 74 ARG A CA 1
ATOM 529 C C . ARG A 1 74 ? 1.206 -8.857 -9.637 1.00 95.31 74 ARG A C 1
ATOM 531 O O . ARG A 1 74 ? 1.515 -9.350 -10.719 1.00 95.31 74 ARG A O 1
ATOM 538 N N . HIS A 1 75 ? 0.075 -8.176 -9.464 1.00 95.62 75 HIS A N 1
ATOM 539 C CA . HIS A 1 75 ? -0.887 -7.940 -10.528 1.00 95.62 75 HIS A CA 1
ATOM 540 C C . HIS A 1 75 ? -0.309 -7.007 -11.606 1.00 95.62 75 HIS A C 1
ATOM 542 O O . HIS A 1 75 ? 0.526 -6.154 -11.336 1.00 95.62 75 HIS A O 1
ATOM 548 N N . ARG A 1 76 ? -0.784 -7.110 -12.849 1.00 92.88 76 ARG A N 1
ATOM 549 C CA . ARG A 1 76 ? -0.281 -6.286 -13.972 1.00 92.88 76 ARG A CA 1
ATOM 550 C C . ARG A 1 76 ? -0.788 -4.839 -13.999 1.00 92.88 76 ARG A C 1
ATOM 552 O O . ARG A 1 76 ? -0.372 -4.058 -14.844 1.00 92.88 76 ARG A O 1
ATOM 559 N N . ASP A 1 77 ? -1.759 -4.500 -13.153 1.00 93.12 77 ASP A N 1
ATOM 560 C CA . AS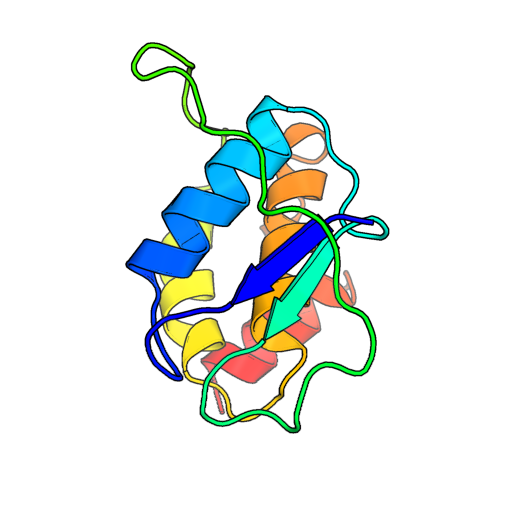P A 1 77 ? -2.353 -3.157 -13.130 1.00 93.12 77 ASP A CA 1
ATOM 561 C C . ASP A 1 77 ? -1.334 -2.147 -12.560 1.00 93.12 77 ASP A C 1
ATOM 563 O O . ASP A 1 77 ? -0.868 -2.334 -11.430 1.00 93.12 77 ASP A O 1
ATOM 567 N N . PRO A 1 78 ? -0.989 -1.066 -13.285 1.00 90.94 78 PRO A N 1
ATOM 568 C CA . PRO A 1 78 ? -0.024 -0.067 -12.816 1.00 90.94 78 PRO A CA 1
ATOM 569 C C . PRO A 1 78 ? -0.473 0.659 -11.537 1.00 90.94 78 PRO A C 1
ATOM 571 O O . PRO A 1 78 ? 0.343 1.212 -10.807 1.00 90.94 78 PRO A O 1
ATOM 574 N N . GLN A 1 79 ? -1.770 0.654 -11.217 1.00 93.06 79 GLN A N 1
ATOM 575 C CA . GLN A 1 79 ? -2.321 1.305 -10.026 1.00 93.06 79 GLN A CA 1
ATOM 576 C C . GLN A 1 79 ? -2.223 0.454 -8.751 1.00 93.06 79 GLN A C 1
ATOM 578 O O . GLN A 1 79 ? -2.609 0.938 -7.686 1.00 93.06 79 GLN A O 1
ATOM 583 N N . ARG A 1 80 ? -1.711 -0.784 -8.813 1.00 95.81 80 ARG A N 1
ATOM 584 C CA . ARG A 1 80 ? -1.629 -1.700 -7.655 1.00 95.81 80 ARG A CA 1
ATOM 585 C C . ARG A 1 80 ? -0.911 -1.089 -6.447 1.00 95.81 80 ARG A C 1
ATOM 587 O O . ARG A 1 80 ? -1.425 -1.146 -5.334 1.00 95.81 80 ARG A O 1
ATOM 594 N N . PHE A 1 81 ? 0.221 -0.418 -6.665 1.00 96.50 81 PHE A N 1
ATOM 595 C CA . PHE A 1 81 ? 1.010 0.194 -5.591 1.00 96.50 81 PHE A CA 1
ATOM 596 C C . PHE A 1 81 ? 0.284 1.365 -4.930 1.00 96.50 81 PHE A C 1
ATOM 598 O O . PHE A 1 81 ? 0.255 1.474 -3.701 1.00 96.50 81 PHE A O 1
ATOM 605 N N . ALA A 1 82 ? -0.339 2.217 -5.749 1.00 96.06 82 ALA A N 1
ATOM 606 C CA . ALA A 1 82 ? -1.105 3.367 -5.288 1.00 96.06 82 ALA A CA 1
ATOM 607 C C . ALA A 1 82 ? -2.364 2.933 -4.521 1.00 96.06 82 ALA A C 1
ATOM 609 O O . ALA A 1 82 ? -2.664 3.493 -3.467 1.00 96.06 82 ALA A O 1
ATOM 610 N N . LEU A 1 83 ? -3.060 1.900 -5.007 1.00 97.81 83 LEU A N 1
ATOM 611 C CA . LEU A 1 83 ? -4.227 1.311 -4.352 1.00 97.81 83 LEU A CA 1
ATOM 612 C C . LEU A 1 83 ? -3.876 0.760 -2.967 1.00 97.81 83 LEU A C 1
ATOM 614 O O . LEU A 1 83 ? -4.526 1.106 -1.981 1.00 97.81 83 LEU A O 1
ATOM 618 N N . LEU A 1 84 ? -2.827 -0.061 -2.879 1.00 97.94 84 LEU A N 1
ATOM 619 C CA . LEU A 1 84 ? -2.392 -0.644 -1.611 1.00 97.94 84 LEU A CA 1
ATOM 620 C C . LEU A 1 84 ? -1.908 0.432 -0.631 1.00 97.94 84 LEU A C 1
ATOM 622 O O . LEU A 1 84 ? -2.201 0.351 0.561 1.00 97.94 84 LEU A O 1
ATOM 626 N N . HIS A 1 85 ? -1.216 1.470 -1.114 1.00 97.62 85 HIS A N 1
ATOM 627 C CA . HIS A 1 85 ? -0.833 2.614 -0.283 1.00 97.62 85 HIS A CA 1
ATOM 628 C C . HIS A 1 85 ? -2.063 3.362 0.258 1.00 97.62 85 HIS A C 1
ATOM 630 O O . HIS A 1 85 ? -2.114 3.675 1.448 1.00 97.62 85 HIS A O 1
ATOM 636 N N . ARG A 1 86 ? -3.082 3.601 -0.581 1.00 97.81 86 ARG A N 1
ATOM 637 C CA . ARG A 1 86 ? -4.338 4.235 -0.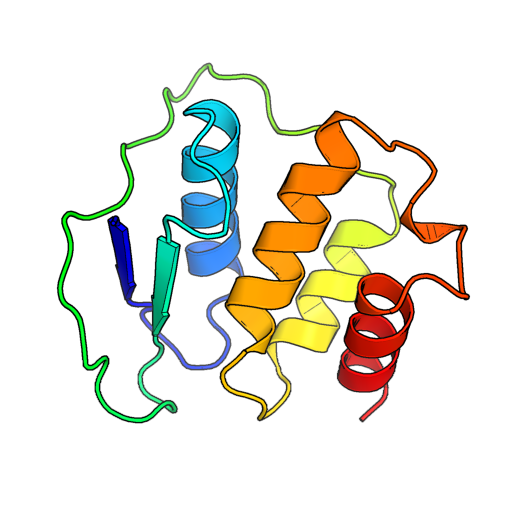154 1.00 97.81 86 ARG A CA 1
ATOM 638 C C . ARG A 1 86 ? -5.055 3.415 0.915 1.00 97.81 86 ARG A C 1
ATOM 640 O O . ARG A 1 86 ? -5.475 3.982 1.922 1.00 97.81 86 ARG A O 1
ATOM 647 N N . LEU A 1 87 ? -5.142 2.096 0.738 1.00 97.88 87 LEU A N 1
ATOM 648 C CA . LEU A 1 87 ? -5.691 1.193 1.751 1.00 97.88 87 LEU A CA 1
ATOM 649 C C . LEU A 1 87 ? -4.899 1.266 3.061 1.00 97.88 87 LEU A C 1
ATOM 651 O O . LEU A 1 87 ? -5.499 1.437 4.120 1.00 97.88 87 LEU A O 1
ATOM 655 N N . LEU A 1 88 ? -3.564 1.211 3.003 1.00 97.50 88 LEU A N 1
ATOM 656 C CA . LEU A 1 88 ? -2.709 1.326 4.189 1.00 97.50 88 LEU A CA 1
ATOM 657 C C . LEU A 1 88 ? -2.961 2.637 4.950 1.00 97.50 88 LEU A C 1
ATOM 659 O O . LEU A 1 88 ? -3.073 2.625 6.178 1.00 97.50 88 LEU A O 1
ATOM 663 N N . HIS A 1 89 ? -3.061 3.754 4.227 1.00 97.19 89 HIS A N 1
ATOM 664 C CA . HIS A 1 89 ? -3.338 5.063 4.808 1.00 97.19 89 HIS A CA 1
ATOM 665 C C . HIS A 1 89 ? -4.722 5.102 5.475 1.00 97.19 89 HIS A C 1
ATOM 667 O O . HIS A 1 89 ? -4.840 5.507 6.631 1.00 97.19 89 HIS A O 1
ATOM 673 N N . ARG A 1 90 ? -5.771 4.622 4.792 1.00 97.12 90 ARG A N 1
ATOM 674 C CA . ARG A 1 90 ? -7.138 4.567 5.343 1.00 97.12 90 ARG A CA 1
ATOM 675 C C . ARG A 1 90 ? -7.238 3.669 6.573 1.00 97.12 90 ARG A C 1
ATOM 677 O O . ARG A 1 90 ? -7.886 4.045 7.546 1.00 97.12 90 ARG A O 1
ATOM 684 N N . LEU A 1 91 ? -6.524 2.543 6.593 1.00 96.62 91 LEU A N 1
ATOM 685 C CA . LEU A 1 91 ? -6.476 1.622 7.736 1.00 96.62 91 LEU A CA 1
ATOM 686 C C . LEU A 1 91 ? -5.966 2.266 9.036 1.00 96.62 91 LEU A C 1
ATOM 688 O O . LEU A 1 91 ? -6.240 1.738 10.116 1.00 96.62 91 LEU A O 1
ATOM 692 N N . GLN A 1 92 ? -5.267 3.407 8.961 1.00 95.62 92 GLN A N 1
ATOM 693 C CA . GLN A 1 92 ? -4.846 4.137 10.160 1.00 95.62 92 GLN A CA 1
ATOM 694 C C . GLN A 1 92 ? -6.031 4.772 10.904 1.00 95.62 92 GLN A C 1
ATOM 696 O O . GLN A 1 92 ? -5.975 4.901 12.127 1.00 95.62 92 GLN A O 1
ATOM 701 N N . ALA A 1 93 ? -7.111 5.116 10.194 1.00 94.44 93 ALA A N 1
ATOM 702 C CA . ALA A 1 93 ? -8.347 5.650 10.769 1.00 94.44 93 ALA A CA 1
ATOM 703 C C . ALA A 1 93 ? -9.474 4.599 10.822 1.00 94.44 93 ALA A C 1
A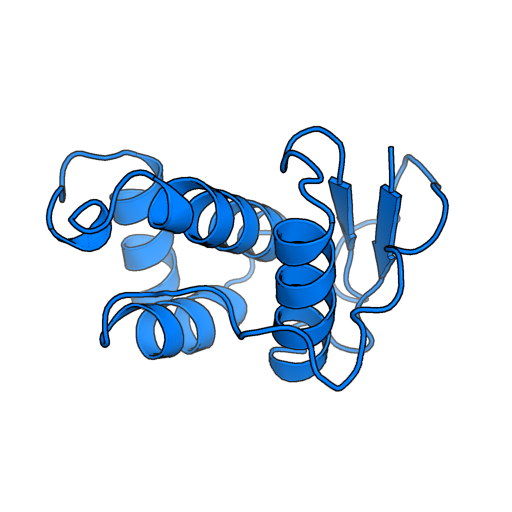TOM 705 O O . ALA A 1 93 ? -10.240 4.546 11.782 1.00 94.44 93 ALA A O 1
ATOM 706 N N . GLU A 1 94 ? -9.549 3.721 9.820 1.00 95.06 94 GLU A N 1
ATOM 707 C CA . GLU A 1 94 ? -10.624 2.747 9.610 1.00 95.06 94 GLU A CA 1
ATOM 708 C C . GLU A 1 94 ? -10.119 1.314 9.856 1.00 95.06 94 GLU A C 1
ATOM 710 O O . GLU A 1 94 ? -9.856 0.546 8.935 1.00 95.06 94 GLU A O 1
ATOM 715 N N . ARG A 1 95 ? -9.973 0.921 11.127 1.00 90.06 95 ARG A N 1
ATOM 716 C CA . ARG A 1 95 ? -9.385 -0.382 11.517 1.00 90.06 95 ARG A CA 1
ATOM 717 C C . ARG A 1 95 ? -10.123 -1.608 10.958 1.00 90.06 95 ARG A C 1
ATOM 719 O O . ARG A 1 95 ? -9.485 -2.635 10.754 1.00 90.06 95 ARG A O 1
ATOM 726 N N . GLY A 1 96 ? -11.435 -1.498 10.745 1.00 93.44 96 GLY A N 1
ATOM 727 C CA . GLY A 1 96 ? -12.293 -2.556 10.197 1.00 93.44 96 GLY A CA 1
ATOM 728 C C . GLY A 1 96 ? -12.468 -2.497 8.678 1.00 93.44 96 GLY A C 1
ATOM 729 O O . GLY A 1 96 ? -13.297 -3.223 8.148 1.00 93.44 96 GLY A O 1
ATOM 730 N N . LEU A 1 97 ? -11.723 -1.642 7.965 1.00 96.38 97 LEU A N 1
ATOM 731 C CA . LEU A 1 97 ? -11.929 -1.421 6.529 1.00 96.38 97 LEU A CA 1
ATOM 732 C C . LEU A 1 97 ? -11.875 -2.718 5.710 1.00 96.38 97 LEU A C 1
ATOM 734 O O . LEU A 1 97 ? -12.705 -2.909 4.831 1.00 96.38 97 LEU A O 1
ATOM 738 N N . LEU A 1 98 ? -10.955 -3.636 6.027 1.00 95.19 98 LEU A N 1
ATOM 739 C CA . LEU A 1 98 ? -10.846 -4.914 5.308 1.00 95.19 98 LEU A CA 1
ATOM 740 C C . LEU A 1 98 ? -12.058 -5.844 5.483 1.00 95.19 98 LEU A C 1
ATOM 742 O O . LEU A 1 98 ? -12.190 -6.795 4.725 1.00 95.19 98 LEU A O 1
ATOM 746 N N . GLU A 1 99 ? -12.937 -5.591 6.453 1.00 94.12 99 GLU A N 1
ATOM 747 C CA . GLU A 1 99 ? -14.178 -6.355 6.645 1.00 94.12 99 GLU A CA 1
ATOM 748 C C . GLU A 1 99 ? -15.325 -5.803 5.776 1.00 94.12 99 GLU A C 1
ATOM 750 O O . GLU A 1 99 ? -16.356 -6.454 5.599 1.00 94.12 99 GLU A O 1
ATOM 755 N N . VAL A 1 100 ? -15.151 -4.612 5.193 1.00 95.88 100 VAL A N 1
ATOM 756 C CA . VAL A 1 100 ? -16.146 -3.948 4.349 1.00 95.88 100 VAL A CA 1
ATOM 757 C C . VAL A 1 100 ? -15.962 -4.397 2.900 1.00 95.88 100 VAL A C 1
ATOM 759 O O . VAL A 1 100 ? -15.391 -3.691 2.076 1.00 95.88 100 VAL A O 1
ATOM 762 N N . ALA A 1 101 ? -16.481 -5.578 2.563 1.00 88.19 101 ALA A N 1
ATOM 763 C CA . ALA A 1 101 ? -16.358 -6.152 1.216 1.00 88.19 101 ALA A CA 1
ATOM 764 C C . ALA A 1 101 ? -16.961 -5.276 0.095 1.00 88.19 101 ALA A C 1
ATOM 766 O O . ALA A 1 101 ? -16.578 -5.400 -1.066 1.00 88.19 101 ALA A O 1
ATOM 767 N N . SER A 1 102 ? -17.906 -4.388 0.424 1.00 93.50 102 SER A N 1
ATOM 768 C CA . SER A 1 102 ? -18.485 -3.425 -0.520 1.00 93.50 102 SER A CA 1
ATOM 769 C C . SER A 1 102 ? -17.615 -2.187 -0.748 1.00 93.50 102 SER A C 1
ATOM 771 O O . SER A 1 102 ? -17.955 -1.367 -1.601 1.00 93.50 102 SER A O 1
ATOM 773 N N . ASP A 1 103 ? -16.537 -2.006 0.021 1.00 97.88 103 ASP A N 1
ATOM 774 C CA . ASP A 1 103 ? -15.602 -0.913 -0.208 1.00 97.88 103 ASP A CA 1
ATOM 775 C C . ASP A 1 103 ? -14.896 -1.121 -1.562 1.00 97.88 103 ASP A C 1
ATOM 777 O O . ASP A 1 103 ? -14.305 -2.183 -1.790 1.00 97.88 103 ASP A O 1
ATOM 781 N N . PRO A 1 104 ? -14.936 -0.134 -2.476 1.00 97.56 104 PRO A N 1
ATOM 782 C CA . PRO A 1 104 ? -14.379 -0.292 -3.816 1.00 97.56 104 PRO A CA 1
ATOM 783 C C . PRO A 1 104 ? -12.883 -0.619 -3.837 1.00 97.56 104 PRO A C 1
ATOM 785 O O . PRO A 1 104 ? -12.427 -1.333 -4.733 1.00 97.56 104 PRO A O 1
ATOM 788 N N . ASP A 1 105 ? -12.112 -0.112 -2.872 1.00 97.69 105 ASP A N 1
ATOM 789 C CA . ASP A 1 105 ? -10.668 -0.338 -2.824 1.00 97.69 105 ASP A CA 1
ATOM 790 C C . ASP A 1 105 ? -10.348 -1.741 -2.339 1.00 97.69 105 ASP A C 1
ATOM 792 O O . ASP A 1 105 ? -9.482 -2.405 -2.910 1.00 97.69 105 ASP A O 1
ATOM 796 N N . VAL A 1 106 ? -11.074 -2.193 -1.314 1.00 98.00 106 VAL A N 1
ATOM 797 C CA . VAL A 1 106 ? -10.960 -3.553 -0.779 1.00 98.00 106 VAL A CA 1
ATOM 798 C C . VAL A 1 106 ? -11.335 -4.558 -1.861 1.00 98.00 106 VAL A C 1
ATOM 800 O O . VAL A 1 106 ? -10.517 -5.407 -2.210 1.00 98.00 106 VAL A O 1
ATOM 803 N N . ALA A 1 107 ? -12.508 -4.401 -2.482 1.00 98.00 107 ALA A N 1
ATOM 804 C CA . ALA A 1 107 ? -12.968 -5.283 -3.551 1.00 98.00 107 ALA A CA 1
ATOM 805 C C . ALA A 1 107 ? -11.971 -5.345 -4.721 1.00 98.00 107 ALA A C 1
ATOM 807 O O . ALA A 1 107 ? -11.678 -6.424 -5.243 1.00 98.00 107 ALA A O 1
ATOM 808 N N . ARG A 1 108 ? -11.403 -4.196 -5.116 1.00 98.06 108 ARG A N 1
ATOM 809 C CA . ARG A 1 108 ? -10.397 -4.128 -6.181 1.00 98.06 108 ARG A CA 1
ATOM 810 C C . ARG A 1 108 ? -9.090 -4.818 -5.787 1.00 98.06 108 ARG A C 1
ATOM 812 O O . ARG A 1 108 ? -8.546 -5.557 -6.605 1.00 98.06 108 ARG A O 1
ATOM 819 N N . ALA A 1 109 ? -8.587 -4.601 -4.573 1.00 97.94 109 ALA A N 1
ATOM 820 C CA . ALA A 1 109 ? -7.359 -5.239 -4.101 1.00 97.94 109 ALA A CA 1
ATOM 821 C C . ALA A 1 109 ? -7.519 -6.761 -4.005 1.00 97.94 109 ALA A C 1
ATOM 823 O O . ALA A 1 109 ? -6.644 -7.506 -4.443 1.00 97.94 109 ALA A O 1
ATOM 824 N N . GLU A 1 110 ? -8.659 -7.238 -3.507 1.00 97.56 110 GLU A N 1
ATOM 825 C CA . GLU A 1 110 ? -8.934 -8.669 -3.468 1.00 97.56 110 GLU A CA 1
ATOM 826 C C . GLU A 1 110 ? -9.082 -9.285 -4.865 1.00 97.56 110 GLU A C 1
ATOM 828 O O . GLU A 1 110 ? -8.646 -10.413 -5.092 1.00 97.56 110 GLU A O 1
ATOM 833 N N . ALA A 1 111 ? -9.693 -8.569 -5.813 1.00 97.69 111 ALA A N 1
ATOM 834 C CA . ALA A 1 111 ? -9.767 -9.018 -7.200 1.00 97.69 111 ALA A CA 1
ATOM 835 C C . ALA A 1 111 ? -8.367 -9.147 -7.821 1.00 97.69 111 ALA A C 1
ATOM 837 O O . ALA A 1 111 ? -8.090 -10.154 -8.465 1.00 97.69 111 ALA A O 1
ATOM 838 N N . MET A 1 112 ? -7.471 -8.182 -7.573 1.00 97.69 112 MET A N 1
ATOM 839 C CA . MET A 1 112 ? -6.071 -8.258 -8.013 1.00 97.69 112 MET A CA 1
ATOM 840 C C . MET A 1 112 ? -5.328 -9.449 -7.403 1.00 97.69 112 MET A C 1
ATOM 842 O O . MET A 1 112 ? -4.546 -10.086 -8.094 1.00 97.69 112 MET A O 1
ATOM 846 N N . ALA A 1 113 ? -5.572 -9.758 -6.127 1.00 97.31 113 ALA A N 1
ATOM 847 C CA . ALA A 1 113 ? -4.925 -10.871 -5.433 1.00 97.31 113 ALA A CA 1
ATOM 848 C C . ALA A 1 113 ? -5.377 -12.262 -5.919 1.00 97.31 113 ALA A C 1
ATOM 850 O O . ALA A 1 113 ? -4.708 -13.252 -5.630 1.00 97.31 113 ALA A O 1
ATOM 851 N N . ARG A 1 114 ? -6.518 -12.347 -6.617 1.00 96.25 114 ARG A N 1
ATOM 852 C CA . ARG A 1 114 ? -7.103 -13.597 -7.135 1.00 96.25 114 ARG A CA 1
ATOM 853 C C . ARG A 1 114 ? -6.884 -13.813 -8.639 1.00 96.25 114 ARG A C 1
ATOM 855 O O . ARG A 1 114 ? -7.235 -14.886 -9.125 1.00 96.25 114 ARG A O 1
ATOM 862 N N . ALA A 1 115 ? -6.393 -12.804 -9.356 1.00 92.31 115 ALA A N 1
ATOM 863 C CA . ALA A 1 115 ? -6.208 -12.814 -10.809 1.00 92.31 115 ALA A CA 1
ATOM 864 C C . ALA A 1 115 ? -4.834 -13.363 -11.212 1.00 92.31 115 ALA A C 1
ATOM 866 O O . ALA A 1 115 ? -4.785 -14.061 -12.249 1.00 92.31 115 ALA A O 1
#

Secondary structure (DSSP, 8-state):
-EEEE-SSTT-HHHHHHHHHHHHHTT--GGGEEEE-TTSPPPS---PPPPPPPTTSPPPP--TTHHHHHHHHTTSS-TTHHHHHHHHHHHHTT-TTGGG-TTSHHHHHHHHHHH-

pLDDT: mean 92.11, std 6.83, range [65.81, 98.06]

Organism: Ancylobacter novellus (NCBI:txid921)

Sequence (115 aa):
MHSVALAAPDDFDGWRAAARALVIAGIAPERVSWSSPADPPALLAGPPPPEAPEDAPAPRVPRGFPDLAALAIRHRDPQRFALLHRLLHRLQAERGLLEVASDPDVARAEAMARA

Radius of gyration: 13.39 Å; chains: 1; bounding box: 33×29×34 Å